Protein AF-A0A7W7Z2N4-F1 (afdb_monomer_lite)

Sequence (72 aa):
MHWFSDPGDVVLDPFMGSGTTGVAAVKMGRPFVGIEIEPRFFDIACERIATAERDLRLFARRVDEPLSMGLV

Organism: NCBI:txid87461

InterPro domains:
  IPR001091 Restriction/modification DNA-methyltransferase [PR00508] (7-25)
  IPR001091 Restriction/modification DNA-methyltransferase [PR00508] (30-50)
  IPR002941 DNA methylase N-4/N-6 [PF01555] (4-45)
  IPR029063 S-adenosyl-L-methionine-dependent methyltransferase superfamily [G3DSA:3.40.50.150] (1-66)
  IPR029063 S-adenosyl-L-methionine-dependent methyltransferase superfamily [SSF53335] (2-51)

Foldseek 3Di:
DPPPDDQAEEAEAADCQQQPVLLVCVLSVYHYDYHHDDVVSVVNNVVSNVVSNVVVVVVVPPDPPPPPDPDD

Structure (mmCIF, N/CA/C/O backbone):
data_AF-A0A7W7Z2N4-F1
#
_entry.id   AF-A0A7W7Z2N4-F1
#
loop_
_atom_site.group_PDB
_atom_site.id
_atom_site.type_symbol
_atom_site.label_atom_id
_atom_site.label_alt_id
_atom_site.label_comp_id
_atom_site.label_asym_id
_atom_site.label_entity_id
_atom_site.label_seq_id
_atom_site.pdbx_PDB_ins_code
_atom_site.Cartn_x
_atom_site.Cartn_y
_atom_site.Cartn_z
_atom_site.occupancy
_atom_site.B_iso_or_equiv
_atom_site.auth_seq_id
_atom_site.auth_comp_id
_atom_site.auth_asym_id
_atom_site.auth_atom_id
_atom_site.pdbx_PDB_model_num
ATOM 1 N N . MET A 1 1 ? -4.590 10.472 -9.695 1.00 71.44 1 MET A N 1
ATOM 2 C CA . MET A 1 1 ? -5.061 9.224 -10.337 1.00 71.44 1 MET A CA 1
ATOM 3 C C . MET A 1 1 ? -6.084 9.453 -11.450 1.00 71.44 1 MET A C 1
ATOM 5 O O . MET A 1 1 ? -6.292 8.532 -12.212 1.00 71.44 1 MET A O 1
ATOM 9 N N . HIS A 1 2 ? -6.680 10.640 -11.625 1.00 79.62 2 HIS A N 1
ATOM 10 C CA . HIS A 1 2 ? -7.759 10.803 -12.613 1.00 79.62 2 HIS A CA 1
ATOM 11 C C . HIS A 1 2 ? -7.325 10.702 -14.093 1.00 79.62 2 HIS A C 1
ATOM 13 O O . HIS A 1 2 ? -8.166 10.470 -14.949 1.00 79.62 2 HIS A O 1
ATOM 19 N N . TRP A 1 3 ? -6.049 10.938 -14.415 1.00 87.75 3 TRP A N 1
ATOM 20 C CA . TRP A 1 3 ? -5.571 10.986 -15.806 1.00 87.75 3 TRP A CA 1
ATOM 21 C C . TRP A 1 3 ? -5.206 9.619 -16.392 1.00 87.75 3 TRP A C 1
ATOM 23 O O . TRP A 1 3 ? -5.044 9.505 -17.600 1.00 87.75 3 TRP A O 1
ATOM 33 N N . PHE A 1 4 ? -5.038 8.603 -15.543 1.00 89.31 4 PHE A N 1
ATOM 34 C CA . PHE A 1 4 ? -4.479 7.302 -15.930 1.00 89.31 4 PHE A CA 1
ATOM 35 C C . PHE A 1 4 ? -5.397 6.125 -15.594 1.00 89.31 4 PHE A C 1
ATOM 37 O O . PHE A 1 4 ? -5.002 4.980 -15.784 1.00 89.31 4 PHE A O 1
ATOM 44 N N . SER A 1 5 ? -6.580 6.391 -15.042 1.00 91.06 5 SER A N 1
ATOM 45 C CA . SER A 1 5 ? -7.551 5.360 -14.689 1.00 91.06 5 SER A CA 1
ATOM 46 C C . SER A 1 5 ? -8.921 5.964 -14.420 1.00 91.06 5 SER A C 1
ATOM 48 O O . SER A 1 5 ? -9.029 7.083 -13.895 1.00 91.06 5 SER A O 1
ATOM 50 N N . ASP A 1 6 ? -9.960 5.192 -14.702 1.00 94.31 6 ASP A N 1
ATOM 51 C CA . ASP A 1 6 ? -11.353 5.592 -14.555 1.00 94.31 6 ASP A CA 1
ATOM 52 C C . ASP A 1 6 ? -11.871 5.333 -13.128 1.00 94.31 6 ASP A C 1
ATOM 54 O O . ASP A 1 6 ? -11.251 4.608 -12.338 1.00 94.31 6 ASP A O 1
ATOM 58 N N . PRO A 1 7 ? -12.972 5.983 -12.707 1.00 93.56 7 PRO A N 1
ATOM 59 C CA . PRO A 1 7 ? -13.617 5.667 -11.437 1.00 93.56 7 PRO A CA 1
ATOM 60 C C . PRO A 1 7 ? -13.957 4.172 -11.337 1.00 93.56 7 PRO A C 1
ATOM 62 O O . PRO A 1 7 ? -14.595 3.619 -12.223 1.00 93.56 7 PRO A O 1
ATOM 65 N N . GLY A 1 8 ? -13.555 3.533 -10.236 1.00 91.81 8 GLY A N 1
ATOM 66 C CA . GLY A 1 8 ? -13.775 2.102 -9.998 1.00 91.81 8 GLY A CA 1
ATOM 67 C C . GLY A 1 8 ? -12.634 1.185 -10.452 1.00 91.81 8 GLY A C 1
ATOM 68 O O . GLY A 1 8 ? -12.586 0.043 -9.994 1.00 91.81 8 GLY A O 1
ATOM 69 N N . ASP A 1 9 ? -11.685 1.676 -11.255 1.00 96.31 9 ASP A N 1
ATOM 70 C CA . ASP A 1 9 ? -10.506 0.895 -11.638 1.00 96.31 9 ASP A CA 1
ATOM 71 C C . ASP A 1 9 ? -9.645 0.523 -10.429 1.00 96.31 9 ASP A C 1
ATOM 73 O O . ASP A 1 9 ? -9.455 1.312 -9.494 1.00 96.31 9 ASP A O 1
ATOM 77 N N . VAL A 1 10 ? -9.055 -0.672 -10.500 1.00 97.12 10 VAL A N 1
ATOM 78 C CA . VAL A 1 10 ? -8.091 -1.158 -9.512 1.00 97.12 10 VAL A CA 1
ATOM 79 C C . VAL A 1 10 ? -6.752 -0.451 -9.706 1.00 97.12 10 VAL A C 1
ATOM 81 O O . VAL A 1 10 ? -6.180 -0.454 -10.795 1.00 97.12 10 VAL A O 1
ATOM 84 N N . VAL A 1 11 ? -6.212 0.107 -8.625 1.00 97.50 11 VAL A N 1
ATOM 85 C CA . VAL A 1 11 ? -4.864 0.680 -8.602 1.00 97.50 11 VAL A CA 1
ATOM 86 C C . VAL A 1 11 ? -3.883 -0.350 -8.046 1.00 97.50 11 VAL A C 1
ATOM 88 O O . VAL A 1 11 ? -4.041 -0.802 -6.914 1.00 97.50 11 VAL A O 1
ATOM 91 N N . LEU A 1 12 ? -2.857 -0.690 -8.826 1.00 97.75 12 LEU A N 1
ATOM 92 C CA . LEU A 1 12 ? -1.751 -1.556 -8.414 1.00 97.75 12 LEU A CA 1
ATOM 93 C C . LEU A 1 12 ? -0.504 -0.722 -8.101 1.00 97.75 12 LEU A C 1
ATOM 95 O O . LEU A 1 12 ? -0.089 0.094 -8.924 1.00 97.75 12 LEU A O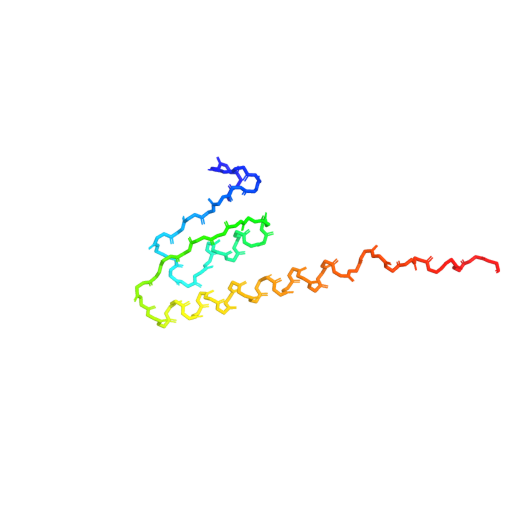 1
ATOM 99 N N . ASP A 1 13 ? 0.119 -0.977 -6.954 1.00 98.12 13 ASP A N 1
ATOM 100 C CA . ASP A 1 13 ? 1.428 -0.427 -6.593 1.00 98.12 13 ASP A CA 1
ATOM 101 C C . ASP A 1 13 ? 2.382 -1.553 -6.142 1.00 98.12 13 ASP A C 1
ATOM 103 O O . ASP A 1 13 ? 2.245 -2.065 -5.028 1.00 98.12 13 ASP A O 1
ATOM 107 N N . PRO A 1 14 ? 3.337 -1.982 -6.991 1.00 98.19 14 PRO A N 1
ATOM 108 C CA . PRO A 1 14 ? 4.249 -3.076 -6.663 1.00 98.19 14 PRO A CA 1
ATOM 109 C C . PRO A 1 14 ? 5.352 -2.688 -5.663 1.00 98.19 14 PRO A C 1
ATOM 111 O O . PRO A 1 14 ? 6.095 -3.566 -5.229 1.00 98.19 14 PRO A O 1
ATOM 114 N N . PHE A 1 15 ? 5.477 -1.401 -5.321 1.00 97.88 15 PHE A N 1
ATOM 115 C CA . PHE A 1 15 ? 6.463 -0.871 -4.377 1.00 97.88 15 PHE A CA 1
ATOM 116 C C . PHE A 1 15 ? 5.777 0.125 -3.443 1.00 97.88 15 PHE A C 1
ATOM 118 O O . PHE A 1 15 ? 6.161 1.295 -3.356 1.00 97.88 15 PHE A O 1
ATOM 125 N N . MET A 1 16 ? 4.715 -0.331 -2.771 1.00 98.25 16 MET A N 1
ATOM 126 C CA . MET A 1 16 ? 3.796 0.575 -2.082 1.00 98.25 16 MET A CA 1
ATOM 127 C C . MET A 1 16 ? 4.455 1.364 -0.944 1.00 98.25 16 MET A C 1
ATOM 129 O O . MET A 1 16 ? 3.908 2.393 -0.523 1.00 98.25 16 MET A O 1
ATOM 133 N N . GLY A 1 17 ? 5.611 0.913 -0.440 1.00 98.25 17 GLY A N 1
ATOM 134 C CA . GLY A 1 17 ? 6.381 1.598 0.585 1.00 98.25 17 GLY A CA 1
ATOM 135 C C . GLY A 1 17 ? 5.519 1.860 1.809 1.00 98.25 17 GLY A C 1
ATOM 136 O O . GLY A 1 17 ? 4.947 0.960 2.408 1.00 98.25 17 GLY A O 1
ATOM 137 N N . SER A 1 18 ? 5.367 3.137 2.155 1.00 98.06 18 SER A N 1
ATOM 138 C CA . SER A 1 18 ? 4.550 3.558 3.296 1.00 98.06 18 SER A CA 1
ATOM 139 C C . SER A 1 18 ? 3.042 3.685 3.001 1.00 98.06 18 SER A C 1
ATOM 141 O O . SER A 1 18 ? 2.294 4.133 3.869 1.00 98.06 18 SER A O 1
ATOM 143 N N . GLY A 1 19 ? 2.579 3.344 1.794 1.00 98.12 19 GLY A N 1
ATOM 144 C CA . GLY A 1 19 ? 1.154 3.249 1.449 1.00 98.12 19 GLY A CA 1
ATOM 145 C C . GLY A 1 19 ? 0.483 4.541 0.968 1.00 98.12 19 GLY A C 1
ATOM 146 O O . GLY A 1 19 ? -0.744 4.637 0.987 1.00 98.12 19 GLY A O 1
ATOM 147 N N . THR A 1 20 ? 1.233 5.559 0.528 1.00 98.25 20 THR A N 1
ATOM 148 C CA . THR A 1 20 ? 0.656 6.831 0.035 1.00 98.25 20 THR A CA 1
ATOM 149 C C . THR A 1 20 ? -0.298 6.639 -1.142 1.00 98.25 20 THR A C 1
ATOM 151 O O . THR A 1 20 ? -1.365 7.256 -1.167 1.00 98.25 20 THR A O 1
ATOM 154 N N . THR A 1 21 ? 0.056 5.763 -2.085 1.00 97.75 21 THR A N 1
ATOM 155 C CA . THR A 1 21 ? -0.784 5.422 -3.240 1.00 97.75 21 THR A CA 1
ATOM 156 C C . THR A 1 21 ? -2.097 4.785 -2.790 1.00 97.75 21 THR A C 1
ATOM 158 O O . THR A 1 21 ? -3.163 5.214 -3.227 1.00 97.75 21 THR A O 1
ATOM 161 N N . GLY A 1 22 ? -2.043 3.840 -1.846 1.00 97.94 22 GLY A N 1
ATOM 162 C CA . GLY A 1 22 ? -3.230 3.170 -1.310 1.00 97.94 22 GLY A CA 1
ATOM 163 C C . GLY A 1 22 ? -4.172 4.112 -0.566 1.00 97.94 22 GLY A C 1
ATOM 164 O O . GLY A 1 22 ? -5.377 4.090 -0.801 1.00 97.94 22 GLY A O 1
ATOM 165 N N . VAL A 1 23 ? -3.634 5.021 0.254 1.00 98.19 23 VAL A N 1
ATOM 166 C CA . VAL A 1 23 ? -4.442 6.056 0.927 1.00 98.19 23 VAL A CA 1
ATOM 167 C C . VAL A 1 23 ? -5.158 6.948 -0.091 1.00 98.19 23 VAL A C 1
ATOM 169 O O . VAL A 1 23 ? -6.327 7.286 0.096 1.00 98.19 23 VAL A O 1
ATOM 172 N N . ALA A 1 24 ? -4.477 7.336 -1.172 1.00 96.50 24 ALA A N 1
ATOM 173 C CA . ALA A 1 24 ? -5.088 8.131 -2.231 1.00 96.50 24 ALA A CA 1
ATOM 174 C C . ALA A 1 24 ? -6.180 7.343 -2.976 1.00 96.50 24 ALA A C 1
ATOM 176 O O . ALA A 1 24 ? -7.254 7.895 -3.216 1.00 96.50 24 ALA A O 1
ATOM 177 N N . ALA A 1 25 ? -5.936 6.067 -3.297 1.00 96.56 25 ALA A N 1
ATOM 178 C CA . ALA A 1 25 ? -6.910 5.191 -3.947 1.00 96.56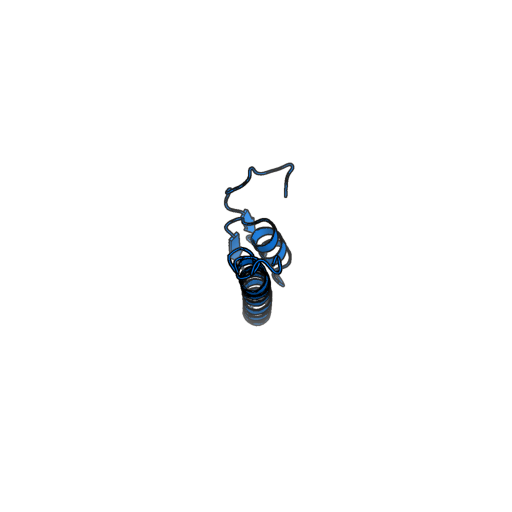 25 ALA A CA 1
ATOM 179 C C . ALA A 1 25 ? -8.189 5.046 -3.106 1.00 96.56 25 ALA A C 1
ATOM 181 O O . ALA A 1 25 ? -9.277 5.328 -3.610 1.00 96.56 25 ALA A O 1
ATOM 182 N N . VAL A 1 26 ? -8.053 4.753 -1.807 1.00 95.62 26 VAL A N 1
ATOM 183 C CA . VAL A 1 26 ? -9.178 4.680 -0.858 1.00 95.62 26 VAL A CA 1
ATOM 184 C C . VAL A 1 26 ? -9.977 5.981 -0.842 1.00 95.62 26 VAL A C 1
ATOM 186 O O . VAL A 1 26 ? -11.190 5.959 -1.031 1.00 95.62 26 VAL A O 1
ATOM 189 N N . LYS A 1 27 ? -9.309 7.133 -0.694 1.00 93.81 27 LYS A N 1
ATOM 190 C CA . LYS A 1 27 ? -9.969 8.454 -0.683 1.00 93.81 27 LYS A CA 1
ATOM 191 C C . LYS A 1 27 ? -10.696 8.793 -1.984 1.00 93.81 27 LYS A C 1
ATOM 193 O O . LYS A 1 27 ? -11.626 9.592 -1.962 1.00 93.81 27 LYS A O 1
ATOM 198 N N . MET A 1 28 ? -10.285 8.200 -3.101 1.00 93.62 28 MET A N 1
ATOM 199 C CA . MET A 1 28 ? -10.949 8.331 -4.400 1.00 93.62 28 MET A CA 1
ATOM 200 C C . MET A 1 28 ? -11.985 7.226 -4.662 1.00 93.62 28 MET A C 1
ATOM 202 O O . MET A 1 28 ? -12.505 7.152 -5.774 1.00 93.62 28 MET A O 1
ATOM 206 N N . GLY A 1 29 ? -12.283 6.374 -3.674 1.00 93.12 29 GLY A N 1
ATOM 207 C CA . GLY A 1 29 ? -13.256 5.288 -3.797 1.00 93.12 29 GLY A CA 1
ATOM 208 C C . GLY A 1 29 ? -12.809 4.175 -4.745 1.00 93.12 29 GLY A C 1
ATOM 209 O O . GLY A 1 29 ? -13.646 3.568 -5.409 1.00 93.12 29 GLY A O 1
ATOM 210 N N . ARG A 1 30 ? -11.499 3.940 -4.862 1.00 95.06 30 ARG A N 1
ATOM 211 C CA . ARG A 1 30 ? -10.921 2.977 -5.807 1.00 95.06 30 ARG A CA 1
ATOM 212 C C . ARG A 1 30 ? -10.346 1.761 -5.084 1.00 95.06 30 ARG A C 1
ATOM 214 O O . ARG A 1 30 ? -9.670 1.943 -4.068 1.00 95.06 30 ARG A O 1
ATOM 221 N N . PRO A 1 31 ? -10.550 0.541 -5.615 1.00 96.56 31 PRO A N 1
ATOM 222 C CA . PRO A 1 31 ? -9.846 -0.637 -5.129 1.00 96.56 31 PRO A CA 1
ATOM 223 C C . PRO A 1 31 ? -8.328 -0.465 -5.261 1.00 96.56 31 PRO A C 1
ATOM 225 O O . PRO A 1 31 ? -7.838 0.143 -6.217 1.00 96.56 31 PRO A O 1
ATOM 228 N N . PHE A 1 32 ? -7.578 -1.027 -4.317 1.00 97.81 32 PHE A N 1
ATOM 229 C CA . PHE A 1 32 ? -6.123 -0.919 -4.271 1.00 97.81 32 PHE A CA 1
ATOM 230 C C . PHE A 1 32 ? -5.476 -2.272 -3.973 1.00 97.81 32 PHE A C 1
ATOM 232 O O . PHE A 1 32 ? -5.936 -2.999 -3.092 1.00 97.81 32 PHE A O 1
ATOM 239 N N . VAL A 1 33 ? -4.389 -2.581 -4.680 1.00 98.38 33 VAL A N 1
ATOM 240 C CA . VAL A 1 33 ? -3.508 -3.723 -4.415 1.00 98.38 33 VAL A CA 1
ATOM 241 C C . VAL A 1 33 ? -2.084 -3.197 -4.282 1.00 98.38 33 VAL A C 1
ATOM 243 O O . VAL A 1 33 ? -1.566 -2.567 -5.202 1.00 98.38 33 VAL A O 1
ATOM 246 N N . GLY A 1 34 ? -1.454 -3.454 -3.139 1.00 98.19 34 GLY A N 1
ATOM 247 C CA . GLY A 1 34 ? -0.093 -3.017 -2.846 1.00 98.19 34 GLY A CA 1
ATOM 248 C C . GLY A 1 34 ? 0.822 -4.189 -2.510 1.00 98.19 34 GLY A C 1
ATOM 249 O O . GLY A 1 34 ? 0.395 -5.134 -1.846 1.00 98.19 34 GLY A O 1
ATOM 250 N N . ILE A 1 35 ? 2.074 -4.120 -2.961 1.00 98.69 35 ILE A N 1
ATOM 251 C CA . ILE A 1 35 ? 3.134 -5.073 -2.617 1.00 98.69 35 ILE A CA 1
ATOM 252 C C . ILE A 1 35 ? 4.269 -4.287 -1.961 1.00 98.69 35 ILE A C 1
ATOM 254 O O . ILE A 1 35 ? 4.688 -3.249 -2.468 1.00 98.69 35 ILE A O 1
ATOM 258 N N . GLU A 1 36 ? 4.744 -4.771 -0.818 1.00 98.56 36 GLU A N 1
ATOM 259 C CA . GLU A 1 36 ? 5.912 -4.242 -0.117 1.00 98.56 36 GLU A CA 1
ATOM 260 C C . GLU A 1 36 ? 6.701 -5.419 0.451 1.00 98.56 36 GLU A C 1
ATOM 262 O O . GLU A 1 36 ? 6.110 -6.363 0.979 1.00 98.56 36 GLU A O 1
ATOM 267 N N . ILE A 1 37 ? 8.022 -5.382 0.296 1.00 98.50 37 ILE A N 1
ATOM 268 C CA . ILE A 1 37 ? 8.905 -6.478 0.697 1.00 98.50 37 ILE A CA 1
ATOM 269 C C . ILE A 1 37 ? 9.330 -6.354 2.156 1.00 98.50 37 ILE A C 1
ATOM 271 O O . ILE A 1 37 ? 9.507 -7.373 2.820 1.00 98.50 37 ILE A O 1
ATOM 275 N N . GLU A 1 38 ? 9.496 -5.127 2.654 1.00 98.44 38 GLU A N 1
ATOM 276 C CA . GLU A 1 38 ? 9.945 -4.888 4.018 1.00 98.44 38 GLU A CA 1
ATOM 277 C C . GLU A 1 38 ? 8.750 -4.903 4.987 1.00 98.44 38 GLU A C 1
ATOM 279 O O . GLU A 1 38 ? 7.920 -3.985 4.943 1.00 98.44 38 GLU A O 1
ATOM 284 N N . PRO A 1 39 ? 8.656 -5.893 5.899 1.00 98.38 39 PRO A N 1
ATOM 285 C CA . PRO A 1 39 ? 7.477 -6.085 6.744 1.00 98.38 39 PRO A CA 1
ATOM 286 C C . PRO A 1 39 ? 7.099 -4.848 7.556 1.00 98.38 39 PRO A C 1
ATOM 288 O O . PRO A 1 39 ? 5.924 -4.503 7.659 1.00 98.38 39 PRO A O 1
ATOM 291 N N . ARG A 1 40 ? 8.092 -4.106 8.062 1.00 98.31 40 ARG A N 1
ATOM 292 C CA . ARG A 1 40 ? 7.823 -2.880 8.819 1.00 98.31 40 ARG A CA 1
ATOM 293 C C . ARG A 1 40 ? 7.095 -1.826 7.980 1.00 98.31 40 ARG A C 1
ATOM 295 O O . ARG A 1 40 ? 6.235 -1.119 8.502 1.00 98.31 40 ARG A O 1
ATOM 302 N N . PHE A 1 41 ? 7.459 -1.663 6.708 1.00 98.50 41 PHE A N 1
ATOM 303 C CA . PHE A 1 41 ? 6.780 -0.708 5.831 1.00 98.50 41 PHE A CA 1
ATOM 304 C C . PHE A 1 41 ? 5.414 -1.226 5.391 1.00 98.50 41 PHE A C 1
ATOM 306 O O . PHE A 1 41 ? 4.474 -0.433 5.335 1.00 98.50 41 PHE A O 1
ATOM 313 N N . PHE A 1 42 ? 5.290 -2.540 5.185 1.00 98.62 42 PHE A N 1
ATOM 314 C CA . PHE A 1 42 ? 4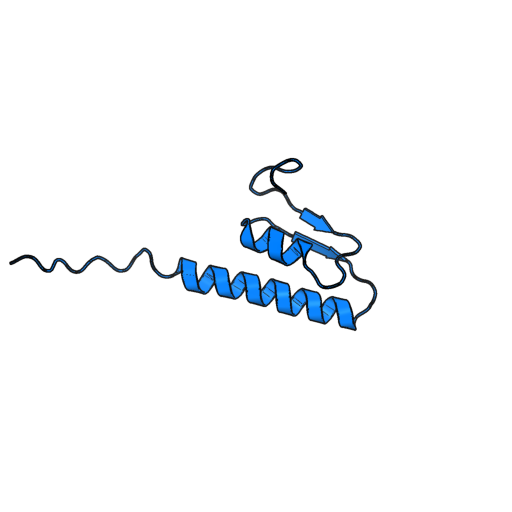.013 -3.195 4.919 1.00 98.62 42 PHE A CA 1
ATOM 315 C C . PHE A 1 42 ? 2.990 -2.906 6.029 1.00 98.62 42 PHE A C 1
ATOM 317 O O . PHE A 1 42 ? 1.903 -2.402 5.742 1.00 98.62 42 PHE A O 1
ATOM 324 N N . ASP A 1 43 ? 3.365 -3.106 7.295 1.00 98.62 43 ASP A N 1
ATOM 325 C CA . ASP A 1 43 ? 2.486 -2.857 8.445 1.00 98.62 43 ASP A CA 1
ATOM 326 C C . ASP A 1 43 ? 2.059 -1.381 8.535 1.00 98.62 43 ASP A C 1
ATOM 328 O O . ASP A 1 43 ? 0.873 -1.074 8.700 1.00 98.62 43 ASP A O 1
ATOM 332 N N . ILE A 1 44 ? 3.008 -0.453 8.344 1.00 98.62 44 ILE A N 1
ATOM 333 C CA . ILE A 1 44 ? 2.735 0.995 8.315 1.00 98.62 44 ILE A CA 1
ATOM 334 C C . ILE A 1 44 ? 1.757 1.346 7.184 1.00 98.62 44 ILE A C 1
ATOM 336 O O . ILE A 1 44 ? 0.840 2.150 7.381 1.00 98.62 44 ILE A O 1
ATOM 340 N N . ALA A 1 45 ? 1.942 0.775 5.992 1.00 98.62 45 ALA A N 1
ATOM 341 C CA . ALA A 1 45 ? 1.050 1.000 4.861 1.00 98.62 45 ALA A CA 1
ATOM 342 C C . ALA A 1 45 ? -0.366 0.494 5.165 1.00 98.62 45 ALA A C 1
ATOM 344 O O . ALA A 1 45 ? -1.331 1.242 4.980 1.00 98.62 45 ALA A O 1
ATOM 345 N N . CYS A 1 46 ? -0.495 -0.726 5.692 1.00 98.44 46 CYS A N 1
ATOM 346 C CA . CYS A 1 46 ? -1.776 -1.311 6.083 1.00 98.44 46 CYS A CA 1
ATOM 347 C C . CYS A 1 46 ? -2.516 -0.455 7.119 1.00 98.44 46 CYS A C 1
ATOM 349 O O . CYS A 1 46 ? -3.702 -0.172 6.937 1.00 98.44 46 CYS A O 1
ATOM 351 N N . GLU A 1 47 ? -1.836 0.018 8.168 1.00 98.56 47 GLU A N 1
ATOM 352 C CA . GLU A 1 47 ? -2.453 0.867 9.195 1.00 98.56 47 GLU A CA 1
ATOM 353 C C . GLU A 1 47 ? -2.974 2.191 8.614 1.00 98.56 47 GLU A C 1
ATOM 355 O O . GLU A 1 47 ? -4.095 2.623 8.915 1.00 98.56 47 GLU A O 1
ATOM 360 N N . ARG A 1 48 ? -2.188 2.826 7.739 1.00 98.50 48 ARG A N 1
ATOM 361 C CA . ARG A 1 48 ? -2.562 4.090 7.090 1.00 98.50 48 ARG A CA 1
ATOM 362 C C . ARG A 1 48 ? -3.748 3.930 6.146 1.00 98.50 48 ARG A C 1
ATOM 364 O O . ARG A 1 48 ? -4.644 4.775 6.155 1.00 98.50 48 ARG A O 1
ATOM 371 N N . ILE A 1 49 ? -3.766 2.860 5.354 1.00 98.38 49 ILE A N 1
ATOM 372 C CA . ILE A 1 49 ? -4.864 2.546 4.430 1.00 98.38 49 ILE A CA 1
ATOM 373 C C . ILE A 1 49 ? -6.140 2.243 5.226 1.00 98.38 49 ILE A C 1
ATOM 375 O O . ILE A 1 49 ? -7.175 2.855 4.966 1.00 98.38 49 ILE A O 1
ATOM 379 N N . ALA A 1 50 ? -6.057 1.403 6.263 1.00 97.75 50 ALA A N 1
ATOM 380 C CA . ALA A 1 50 ? -7.197 1.082 7.123 1.00 97.75 50 ALA A CA 1
ATOM 381 C C . ALA A 1 50 ? -7.746 2.318 7.856 1.00 97.75 50 ALA A C 1
ATOM 383 O O . ALA A 1 50 ? -8.956 2.456 8.039 1.00 97.75 50 ALA A O 1
ATOM 384 N N . THR A 1 51 ? -6.874 3.240 8.269 1.00 97.81 51 THR A N 1
ATOM 385 C CA . THR A 1 51 ? -7.293 4.516 8.865 1.00 97.81 51 THR A CA 1
ATOM 386 C C . THR A 1 51 ? -8.053 5.372 7.852 1.00 97.81 51 THR A C 1
ATOM 388 O O . THR A 1 51 ? -9.142 5.846 8.165 1.00 97.81 51 THR A O 1
ATOM 391 N N . ALA A 1 52 ? -7.558 5.488 6.615 1.00 96.50 52 ALA A N 1
ATOM 392 C CA . ALA A 1 52 ? -8.262 6.214 5.557 1.00 96.50 52 ALA A CA 1
ATOM 393 C C . ALA A 1 52 ? -9.649 5.615 5.242 1.00 96.50 52 ALA A C 1
ATOM 395 O O . ALA A 1 52 ? -10.600 6.363 5.012 1.00 96.50 52 ALA A O 1
ATOM 396 N N . GLU A 1 53 ? -9.794 4.285 5.270 1.00 95.19 53 GLU A N 1
ATOM 397 C CA . GLU A 1 53 ? -11.097 3.624 5.102 1.00 95.19 53 GLU A CA 1
ATOM 398 C C . GLU A 1 53 ? -12.063 3.938 6.251 1.00 95.19 53 GLU A C 1
ATOM 400 O O . GLU A 1 53 ? -13.250 4.188 6.020 1.00 95.19 53 GLU A O 1
ATOM 405 N N . ARG A 1 54 ? -11.571 3.933 7.498 1.00 94.50 54 ARG A N 1
ATOM 406 C CA . ARG A 1 54 ? -12.377 4.291 8.676 1.00 94.50 54 ARG A CA 1
ATOM 407 C C . ARG A 1 54 ? -12.849 5.736 8.604 1.00 94.50 54 ARG A C 1
ATOM 409 O O . ARG A 1 54 ? -14.034 5.973 8.831 1.00 94.50 54 ARG A O 1
ATOM 416 N N . ASP A 1 55 ? -11.963 6.663 8.248 1.00 91.75 55 ASP A N 1
ATOM 417 C CA . ASP A 1 55 ? -12.302 8.080 8.101 1.00 91.75 55 ASP A CA 1
ATOM 418 C C . ASP A 1 55 ? -13.465 8.255 7.117 1.00 91.75 55 ASP A C 1
ATOM 420 O O . ASP A 1 55 ? -14.472 8.875 7.454 1.00 91.75 55 ASP A O 1
ATOM 424 N N . LEU A 1 56 ? -13.400 7.619 5.941 1.00 87.44 56 LEU A N 1
ATOM 425 C CA . LEU A 1 56 ? -14.498 7.657 4.969 1.00 87.44 56 LEU A CA 1
ATOM 426 C C . LEU A 1 56 ? -15.811 7.103 5.535 1.00 87.44 56 LEU A C 1
ATOM 428 O O . LEU A 1 56 ? -16.866 7.704 5.333 1.00 87.44 56 LEU A O 1
ATOM 432 N N . A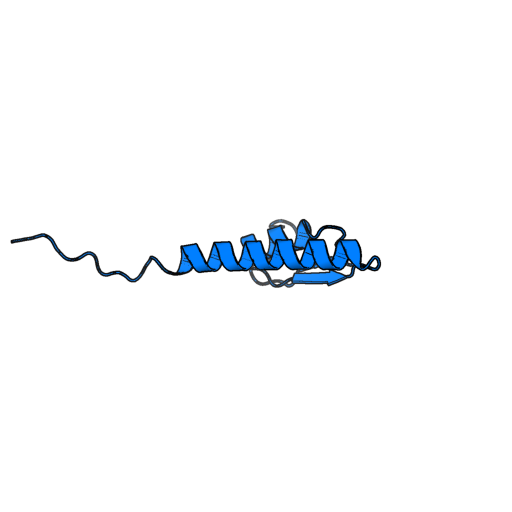RG A 1 57 ? -15.768 5.990 6.277 1.00 84.81 57 ARG A N 1
ATOM 433 C CA . ARG A 1 57 ? -16.970 5.397 6.893 1.00 84.81 57 ARG A CA 1
ATOM 434 C C . ARG A 1 57 ? -17.602 6.303 7.948 1.00 84.81 57 ARG A C 1
ATOM 436 O O . ARG A 1 57 ? -18.827 6.329 8.060 1.00 84.81 57 ARG A O 1
ATOM 443 N N . LEU A 1 58 ? -16.798 7.045 8.710 1.00 83.88 58 LEU A N 1
ATOM 444 C CA . LEU A 1 58 ? -17.305 7.995 9.706 1.00 83.88 58 LEU A CA 1
ATOM 445 C C . LEU A 1 58 ? -18.107 9.128 9.057 1.00 83.88 58 LEU A C 1
ATOM 447 O O . LEU A 1 58 ? -19.116 9.562 9.617 1.00 83.88 58 LEU A O 1
ATOM 451 N N . PHE A 1 59 ? -17.684 9.584 7.877 1.00 74.75 59 PHE A N 1
ATOM 452 C CA . PHE A 1 59 ? -18.375 10.641 7.138 1.00 74.75 59 PHE A CA 1
ATOM 453 C C . PHE A 1 59 ? -19.518 10.118 6.258 1.00 74.75 59 PHE A C 1
ATOM 455 O O . PHE A 1 59 ? -20.495 10.835 6.059 1.00 74.75 59 PHE A O 1
ATOM 462 N N . ALA A 1 60 ? -19.468 8.862 5.808 1.00 68.12 60 ALA A N 1
ATOM 463 C CA . ALA A 1 60 ? -20.555 8.242 5.046 1.00 68.12 60 ALA A CA 1
ATOM 464 C C . ALA A 1 60 ? -21.845 8.033 5.870 1.00 68.12 60 ALA A C 1
ATOM 466 O O . ALA A 1 60 ? -22.926 7.923 5.303 1.00 68.12 60 ALA A O 1
ATOM 467 N N . ARG A 1 61 ? -21.766 8.005 7.210 1.00 53.94 61 ARG A N 1
ATOM 468 C CA . ARG A 1 61 ? -22.896 7.674 8.103 1.00 53.94 61 ARG A CA 1
ATOM 469 C C . ARG A 1 61 ? -23.770 8.868 8.538 1.00 53.94 61 ARG A C 1
ATOM 471 O O . ARG A 1 61 ? -24.440 8.769 9.560 1.00 53.94 61 ARG A O 1
ATOM 478 N N . ARG A 1 62 ? -23.757 10.003 7.828 1.00 58.12 62 ARG A N 1
ATOM 479 C CA . ARG A 1 62 ? -24.514 11.221 8.210 1.00 58.12 62 ARG A CA 1
ATOM 480 C C . ARG A 1 62 ? -25.287 11.884 7.062 1.00 58.12 62 ARG A C 1
ATOM 482 O O . ARG A 1 62 ? -25.265 13.100 6.918 1.00 58.12 62 ARG A O 1
ATOM 489 N N . VAL A 1 63 ? -25.992 11.091 6.259 1.00 57.91 63 VAL A N 1
ATOM 490 C CA . VAL A 1 63 ? -26.910 11.616 5.225 1.00 57.91 63 VAL A CA 1
ATOM 491 C C . VAL A 1 63 ? -28.371 11.185 5.393 1.00 57.91 63 VAL A C 1
ATOM 493 O O . VAL A 1 63 ? -29.232 11.799 4.777 1.00 57.91 63 VAL A O 1
ATOM 496 N N . ASP A 1 64 ? -28.667 10.244 6.298 1.00 58.12 64 ASP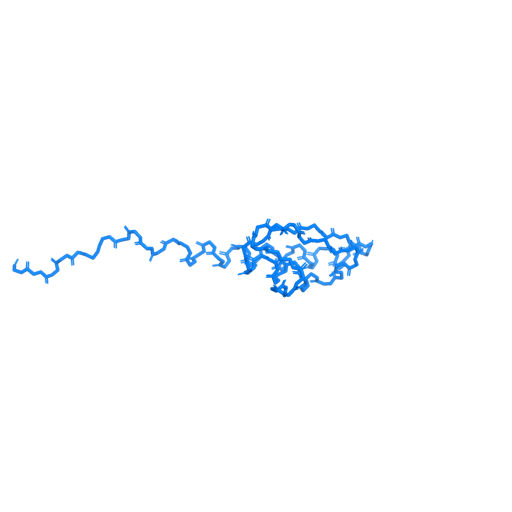 A N 1
ATOM 497 C CA . ASP A 1 64 ? -30.021 9.693 6.489 1.00 58.12 64 ASP A CA 1
ATOM 498 C C . ASP A 1 64 ? -30.679 10.055 7.835 1.00 58.12 64 ASP A C 1
ATOM 500 O O . ASP A 1 64 ? -31.696 9.464 8.193 1.00 58.12 64 ASP A O 1
ATOM 504 N N . GLU A 1 65 ? -30.148 11.011 8.610 1.00 55.41 65 GLU A N 1
ATOM 505 C CA . GLU A 1 65 ? -30.950 11.574 9.706 1.00 55.41 65 GLU A CA 1
ATOM 506 C C . GLU A 1 65 ? -32.000 12.501 9.085 1.00 55.41 65 GLU A C 1
ATOM 508 O O . GLU A 1 65 ? -31.627 13.529 8.507 1.00 55.41 65 GLU A O 1
ATOM 513 N N . PRO A 1 66 ? -33.304 12.163 9.150 1.00 52.28 66 PRO A N 1
ATOM 514 C CA . PRO A 1 66 ? -34.319 13.064 8.645 1.00 52.28 66 PRO A CA 1
ATOM 515 C C . PRO A 1 66 ? -34.197 14.368 9.429 1.00 52.28 66 PRO A C 1
ATOM 517 O O . PRO A 1 66 ? -34.178 14.352 10.661 1.00 52.28 66 PRO A O 1
ATOM 520 N N . LEU A 1 67 ? -34.107 15.491 8.709 1.00 59.44 67 LEU A N 1
ATOM 521 C CA . LEU A 1 67 ? -34.315 16.818 9.277 1.00 59.44 67 LEU A CA 1
ATOM 522 C C . LEU A 1 67 ? -35.659 16.760 10.003 1.00 59.44 67 LEU A C 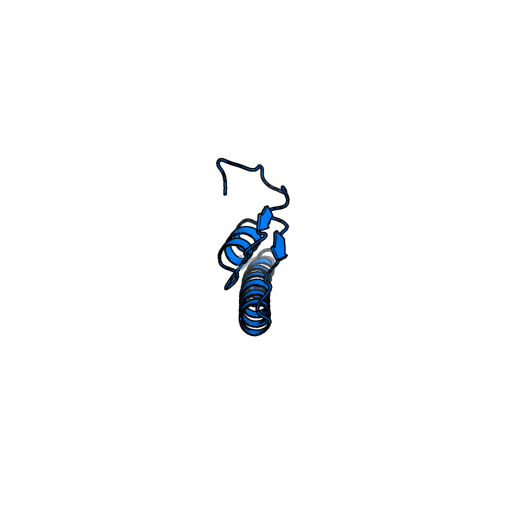1
ATOM 524 O O . LEU A 1 67 ? -36.709 16.771 9.356 1.00 59.44 67 LEU A O 1
ATOM 528 N N . SER A 1 68 ? -35.642 16.628 11.330 1.00 56.69 68 SER A N 1
ATOM 529 C CA . SER A 1 68 ? -36.852 16.780 12.116 1.00 56.69 68 SER A CA 1
ATOM 530 C C . SER A 1 68 ? -37.356 18.185 11.813 1.00 56.69 68 SER A C 1
ATOM 532 O O . SER A 1 68 ? -36.706 19.187 12.111 1.00 56.69 68 SER A O 1
ATOM 534 N N . MET A 1 69 ? -38.472 18.238 11.087 1.00 43.84 69 MET A N 1
ATOM 535 C CA . MET A 1 69 ? -39.192 19.461 10.778 1.00 43.84 69 MET A CA 1
ATOM 536 C C . MET A 1 69 ? -39.505 20.162 12.094 1.00 43.84 69 MET A C 1
ATOM 538 O O . MET A 1 69 ? -40.475 19.838 12.772 1.00 43.84 69 MET A O 1
ATOM 542 N N . GLY A 1 70 ? -38.687 21.147 12.443 1.00 56.44 70 GLY A N 1
ATOM 543 C CA . GLY A 1 70 ? -39.139 22.267 13.240 1.00 56.44 70 GLY A CA 1
ATOM 544 C C . GLY A 1 70 ? -40.003 23.141 12.346 1.00 56.44 70 GLY A C 1
ATOM 545 O O . GLY A 1 70 ? -39.505 24.120 11.804 1.00 56.44 70 GLY A O 1
ATOM 546 N N . LEU A 1 71 ? -41.267 22.773 12.143 1.00 46.16 71 LEU A N 1
ATOM 547 C CA . LEU A 1 71 ? -42.280 23.701 11.655 1.00 46.16 71 LEU A CA 1
ATOM 548 C C . LEU A 1 71 ? -43.650 23.297 12.218 1.00 46.16 71 LEU A C 1
ATOM 550 O O . LEU A 1 71 ? -44.120 22.197 11.937 1.00 46.16 71 LEU A O 1
ATOM 554 N N . VAL A 1 72 ? -44.219 24.261 12.956 1.00 49.53 72 VAL A N 1
ATOM 555 C CA . VAL A 1 72 ? -45.507 24.364 13.680 1.00 49.53 72 VAL A CA 1
ATOM 556 C C . VAL A 1 72 ? -45.701 23.549 14.959 1.00 49.53 72 VAL A C 1
ATOM 558 O O . VAL A 1 72 ? -45.668 22.304 14.926 1.00 49.53 72 VAL A O 1
#

Secondary structure (DSSP, 8-state):
-TTTS-TTPPEEETT-TTSHHHHHHHHTT--EEE--SSHHHHHHHHHHHHHHHHHHHHHHTSS-S-------

pLDDT: mean 87.78, std 16.42, range [43.84, 98.69]

Radius of gyration: 16.83 Å; chains: 1; bounding box: 56×31×30 Å